Protein AF-A0A7V9CB40-F1 (afdb_monomer_lite)

Secondary structure (DSSP, 8-state):
-------SSHHHHHHHHHHHHSTT-SEEEEEE-TT-SS-HHHHHTTSPTT-EEEEEE---SS-SEEEEE-

Foldseek 3Di:
DDDQQDDDDLLVSLLSVQCVQAVPFQEKEKEAAQPQPDDPVSSVVSHDPNYHYRYHDNNHPPDGIDIHTD

pLDDT: mean 93.98, std 6.57, range [54.28, 98.44]

Sequence (70 aa):
GDELLASGEPRDALAAAIERLAAGAEVLTCIAGSDAPLERGAVEGLVPDGVELDYHDGGQPAWWWLLCAE

Structure (mmCIF, N/CA/C/O backbone):
data_AF-A0A7V9CB40-F1
#
_entry.id   AF-A0A7V9CB40-F1
#
loop_
_atom_site.group_PDB
_atom_site.id
_atom_site.type_symbol
_atom_site.label_atom_id
_atom_site.label_alt_id
_atom_site.label_comp_id
_atom_site.label_asym_id
_atom_site.label_entity_id
_atom_site.label_seq_id
_atom_site.pdbx_PDB_ins_code
_atom_site.Cartn_x
_atom_site.Cartn_y
_atom_site.Cartn_z
_atom_site.occupancy
_atom_site.B_iso_or_equiv
_atom_site.auth_seq_id
_atom_site.auth_comp_id
_atom_site.auth_asym_id
_atom_site.auth_atom_id
_atom_site.pdbx_PDB_model_num
ATOM 1 N N . GLY A 1 1 ? 13.845 4.587 11.666 1.00 54.28 1 GLY A N 1
ATOM 2 C CA . GLY A 1 1 ? 14.048 3.329 12.397 1.00 54.28 1 GLY A CA 1
ATOM 3 C C . GLY A 1 1 ? 13.754 2.243 11.407 1.00 54.28 1 GLY A C 1
ATOM 4 O O . GLY A 1 1 ? 12.701 2.322 10.793 1.00 54.28 1 GLY A O 1
ATOM 5 N N . ASP A 1 2 ? 14.690 1.326 11.199 1.00 71.56 2 ASP A N 1
ATOM 6 C CA . ASP A 1 2 ? 14.565 0.302 10.162 1.00 71.56 2 ASP A CA 1
ATOM 7 C C . ASP A 1 2 ? 13.990 -0.962 10.801 1.00 71.56 2 ASP A C 1
ATOM 9 O O . ASP A 1 2 ? 14.716 -1.788 11.352 1.00 71.56 2 ASP A O 1
ATOM 13 N N . GLU A 1 3 ? 12.662 -1.060 10.801 1.00 84.12 3 GLU A N 1
ATOM 14 C CA . GLU A 1 3 ? 11.929 -2.249 11.232 1.00 84.12 3 GLU A CA 1
ATOM 15 C C . GLU A 1 3 ? 11.460 -3.018 9.993 1.00 84.12 3 GLU A C 1
ATOM 17 O O . GLU A 1 3 ? 10.798 -2.463 9.115 1.00 84.12 3 GLU A O 1
ATOM 22 N N . LEU A 1 4 ? 11.822 -4.300 9.906 1.00 84.88 4 LEU A N 1
ATOM 23 C CA . LEU A 1 4 ? 11.354 -5.186 8.844 1.00 84.88 4 LEU A CA 1
ATOM 24 C C . LEU A 1 4 ? 10.021 -5.811 9.264 1.00 84.88 4 LEU A C 1
ATOM 26 O O . LEU A 1 4 ? 10.000 -6.687 10.125 1.00 84.88 4 LEU A O 1
ATOM 30 N N . LEU A 1 5 ? 8.927 -5.378 8.635 1.00 84.62 5 LEU A N 1
ATOM 31 C CA . LEU A 1 5 ? 7.580 -5.891 8.914 1.00 84.62 5 LEU A CA 1
ATOM 32 C C . LEU A 1 5 ? 7.301 -7.232 8.219 1.00 84.62 5 LEU A C 1
ATOM 34 O O . LEU A 1 5 ? 6.688 -8.116 8.809 1.00 84.62 5 LEU A O 1
ATOM 38 N N . ALA A 1 6 ? 7.762 -7.392 6.977 1.00 86.00 6 ALA A N 1
ATOM 39 C CA . ALA A 1 6 ? 7.582 -8.603 6.183 1.00 86.00 6 ALA A CA 1
ATOM 40 C C . ALA A 1 6 ? 8.610 -8.674 5.043 1.00 86.00 6 ALA A C 1
ATOM 42 O O . ALA A 1 6 ? 9.110 -7.650 4.575 1.00 86.00 6 ALA A O 1
ATOM 43 N N . SER A 1 7 ? 8.921 -9.886 4.583 1.00 85.44 7 SER A N 1
ATOM 44 C CA . SER A 1 7 ? 9.772 -10.142 3.416 1.00 85.44 7 SER A CA 1
ATOM 45 C C . SER A 1 7 ? 9.212 -11.305 2.593 1.00 85.44 7 SER A C 1
ATOM 47 O O . SER A 1 7 ? 8.623 -12.230 3.149 1.00 85.44 7 SER A O 1
ATOM 49 N N . GLY A 1 8 ? 9.380 -11.258 1.268 1.00 91.94 8 GLY A N 1
ATOM 50 C CA . GLY A 1 8 ? 8.832 -12.258 0.348 1.00 91.94 8 GLY A CA 1
ATOM 51 C C . GLY A 1 8 ? 8.073 -11.620 -0.811 1.00 91.94 8 GLY A C 1
ATOM 52 O O . GLY A 1 8 ? 8.506 -10.595 -1.341 1.00 91.94 8 GLY A O 1
ATOM 53 N N . GLU A 1 9 ? 6.958 -12.237 -1.202 1.00 95.56 9 GLU A N 1
ATOM 54 C CA . GLU A 1 9 ? 6.126 -11.759 -2.305 1.00 95.56 9 GLU A CA 1
ATOM 55 C C . GLU A 1 9 ? 5.598 -10.337 -2.033 1.00 95.56 9 GLU A C 1
ATOM 57 O O . GLU A 1 9 ? 5.124 -10.061 -0.925 1.00 95.56 9 GLU A O 1
ATOM 62 N N . PRO A 1 10 ? 5.627 -9.423 -3.023 1.00 95.31 10 PRO A N 1
ATOM 63 C CA . PRO A 1 10 ? 5.243 -8.025 -2.817 1.00 95.31 10 PRO A CA 1
ATOM 64 C C . PRO A 1 10 ? 3.830 -7.843 -2.259 1.00 95.31 10 PRO A C 1
ATOM 66 O O . PRO A 1 10 ? 3.605 -6.952 -1.445 1.00 95.31 10 PRO A O 1
ATOM 69 N N . ARG A 1 11 ? 2.885 -8.699 -2.674 1.00 96.19 11 ARG A N 1
ATOM 70 C CA . ARG A 1 11 ? 1.502 -8.685 -2.176 1.00 96.19 11 ARG A CA 1
ATOM 71 C C . ARG A 1 11 ? 1.432 -8.961 -0.683 1.00 96.19 11 ARG A C 1
ATOM 73 O O . ARG A 1 11 ? 0.771 -8.212 0.028 1.00 96.19 11 ARG A O 1
ATOM 80 N N . ASP A 1 12 ? 2.119 -9.998 -0.223 1.00 95.81 12 ASP A N 1
ATOM 81 C CA . ASP A 1 12 ? 2.084 -10.415 1.177 1.00 95.81 12 ASP A CA 1
ATOM 82 C C . ASP A 1 12 ? 2.804 -9.391 2.060 1.00 95.81 12 ASP A C 1
ATOM 84 O O . ASP A 1 12 ? 2.319 -9.033 3.133 1.00 95.81 12 ASP A O 1
ATOM 88 N N . ALA A 1 13 ? 3.927 -8.854 1.571 1.00 95.38 13 ALA A N 1
ATOM 89 C CA . ALA A 1 13 ? 4.659 -7.805 2.269 1.00 95.38 13 ALA A CA 1
ATOM 90 C C . ALA A 1 13 ? 3.840 -6.510 2.397 1.00 95.38 13 ALA A C 1
ATOM 92 O O . ALA A 1 13 ? 3.806 -5.906 3.471 1.00 95.38 13 ALA A O 1
ATOM 93 N N . LEU A 1 14 ? 3.149 -6.100 1.326 1.00 96.69 14 LEU A N 1
ATOM 94 C CA . LEU A 1 14 ? 2.271 -4.933 1.353 1.00 96.69 14 LEU A CA 1
ATOM 95 C C . LEU A 1 14 ? 1.068 -5.157 2.276 1.00 96.69 14 LEU A C 1
ATOM 97 O O . LEU A 1 14 ? 0.749 -4.273 3.065 1.00 96.69 14 LEU A O 1
ATOM 101 N N . ALA A 1 15 ? 0.438 -6.333 2.217 1.00 96.81 15 ALA A N 1
ATOM 102 C CA . ALA A 1 15 ? -0.691 -6.677 3.076 1.00 96.81 15 ALA A CA 1
ATOM 103 C C . ALA A 1 15 ? -0.323 -6.562 4.563 1.00 96.81 15 ALA A C 1
ATOM 105 O O . ALA A 1 15 ? -1.028 -5.901 5.318 1.00 96.81 15 ALA A O 1
ATOM 106 N N . ALA A 1 16 ? 0.825 -7.119 4.961 1.00 95.81 16 ALA A N 1
ATOM 107 C CA . ALA A 1 16 ? 1.311 -7.036 6.338 1.00 95.81 16 ALA A CA 1
ATOM 108 C C . ALA A 1 16 ? 1.602 -5.589 6.779 1.00 95.81 16 ALA A C 1
ATOM 110 O O . ALA A 1 16 ? 1.315 -5.210 7.916 1.00 95.81 16 ALA A O 1
ATOM 111 N N . ALA A 1 17 ? 2.158 -4.762 5.887 1.00 95.62 17 ALA A N 1
ATOM 112 C CA . ALA A 1 17 ? 2.398 -3.351 6.176 1.00 95.62 17 ALA A CA 1
ATOM 113 C C . ALA A 1 17 ? 1.085 -2.568 6.340 1.00 95.62 17 ALA A C 1
ATOM 115 O O . ALA A 1 17 ? 0.954 -1.793 7.287 1.00 95.62 17 ALA A O 1
ATOM 116 N N . ILE A 1 18 ? 0.109 -2.796 5.456 1.00 97.00 18 ILE A N 1
ATOM 117 C CA . ILE A 1 18 ? -1.213 -2.164 5.508 1.00 97.00 18 ILE A CA 1
ATOM 118 C C . ILE A 1 18 ? -1.956 -2.574 6.777 1.00 97.00 18 ILE A C 1
ATOM 120 O O . ILE A 1 18 ? -2.411 -1.699 7.504 1.00 97.00 18 ILE A O 1
ATOM 124 N N . GLU A 1 19 ? -2.026 -3.869 7.091 1.00 95.31 19 GLU A N 1
ATOM 125 C CA . GLU A 1 19 ? -2.683 -4.365 8.306 1.00 95.31 19 GLU A CA 1
ATOM 126 C C . GLU A 1 19 ? -2.096 -3.706 9.558 1.00 95.31 19 GLU A C 1
ATOM 128 O O . GLU A 1 19 ? -2.824 -3.294 10.461 1.00 95.31 19 GLU A O 1
ATOM 133 N N . ARG A 1 20 ? -0.768 -3.547 9.599 1.00 94.44 20 ARG A N 1
ATOM 134 C CA . ARG A 1 20 ? -0.085 -2.935 10.736 1.00 94.44 20 ARG A CA 1
ATOM 135 C C . ARG A 1 20 ? -0.328 -1.431 10.850 1.00 94.44 20 ARG A C 1
ATOM 137 O O . ARG A 1 20 ? -0.489 -0.952 11.974 1.00 94.44 20 ARG A O 1
ATOM 144 N N . LEU A 1 21 ? -0.277 -0.703 9.733 1.00 95.19 21 LEU A N 1
ATOM 145 C CA . LEU A 1 21 ? -0.399 0.759 9.693 1.00 95.19 21 LEU A CA 1
ATOM 146 C C . LEU A 1 21 ? -1.848 1.220 9.841 1.00 95.19 21 LEU A C 1
ATOM 148 O O . LEU A 1 21 ? -2.108 2.170 10.567 1.00 95.19 21 LEU A O 1
ATOM 152 N N . ALA A 1 22 ? -2.780 0.532 9.187 1.00 96.19 22 ALA A N 1
ATOM 153 C CA . ALA A 1 22 ? -4.190 0.895 9.159 1.00 96.19 22 ALA A CA 1
ATOM 154 C C . ALA A 1 22 ? -4.959 0.432 10.412 1.00 96.19 22 ALA A C 1
ATOM 156 O O . ALA A 1 22 ? -6.148 0.711 10.549 1.00 96.19 22 ALA A O 1
ATOM 157 N N . ALA A 1 23 ? -4.309 -0.289 11.334 1.00 93.69 23 ALA A N 1
ATOM 158 C CA . ALA A 1 23 ? -4.928 -0.760 12.567 1.00 93.69 23 ALA A CA 1
ATOM 159 C C . ALA A 1 23 ? -5.416 0.414 13.436 1.00 93.69 23 ALA A C 1
ATOM 161 O O . ALA A 1 23 ? -4.644 1.010 14.188 1.00 93.69 23 ALA A O 1
ATOM 162 N N . GLY A 1 24 ? -6.720 0.694 13.364 1.00 93.31 24 GLY A N 1
ATOM 163 C CA . GLY A 1 24 ? -7.364 1.798 14.080 1.00 93.3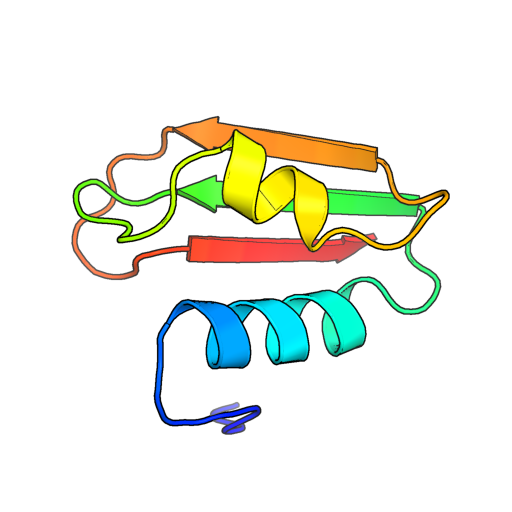1 24 GLY A CA 1
ATOM 164 C C . GLY A 1 24 ? -7.249 3.159 13.390 1.00 93.31 24 GLY A C 1
ATOM 165 O O . GLY A 1 24 ? -7.577 4.154 14.029 1.00 93.31 24 GLY A O 1
ATOM 166 N N . ALA A 1 25 ? -6.794 3.193 12.137 1.00 97.19 25 ALA A N 1
ATOM 167 C CA . ALA A 1 25 ? -6.791 4.385 11.297 1.00 97.19 25 ALA A CA 1
ATOM 168 C C . ALA A 1 25 ? -8.153 4.570 10.612 1.00 97.19 25 ALA A C 1
ATOM 170 O O . ALA A 1 25 ? -8.863 3.596 10.363 1.00 97.19 25 ALA A O 1
ATOM 171 N N . GLU A 1 26 ? -8.500 5.808 10.281 1.00 97.44 26 GLU A N 1
ATOM 172 C CA . GLU A 1 26 ? -9.661 6.139 9.449 1.00 97.44 26 GLU A CA 1
ATOM 173 C C . GLU A 1 26 ? -9.269 6.226 7.970 1.00 97.44 26 GLU A C 1
ATOM 175 O O . GLU A 1 26 ? -10.051 5.842 7.099 1.00 97.44 26 GLU A O 1
ATOM 180 N N . VAL A 1 27 ? -8.042 6.674 7.684 1.00 97.94 27 VAL A N 1
ATOM 181 C CA . VAL A 1 27 ? -7.531 6.852 6.320 1.00 97.94 27 VAL A CA 1
ATOM 182 C C . VAL A 1 27 ? -6.153 6.212 6.179 1.00 97.94 27 VAL A C 1
ATOM 184 O O . VAL A 1 27 ? -5.281 6.358 7.035 1.00 97.94 27 VAL A O 1
ATOM 187 N N . LEU A 1 28 ? -5.938 5.526 5.058 1.00 98.44 28 LEU A N 1
ATOM 188 C CA . LEU A 1 28 ? -4.634 5.084 4.584 1.00 98.44 28 LEU A CA 1
ATOM 189 C C . LEU A 1 28 ? -4.297 5.842 3.297 1.00 98.44 28 LEU A C 1
ATOM 191 O O . LEU A 1 28 ? -4.925 5.637 2.261 1.00 98.44 28 LEU A O 1
ATOM 195 N N . THR A 1 29 ? -3.259 6.669 3.325 1.00 98.31 29 THR A N 1
ATOM 196 C CA . THR A 1 29 ? -2.687 7.265 2.116 1.00 98.31 29 THR A CA 1
ATOM 197 C C . THR A 1 29 ? -1.669 6.311 1.501 1.00 98.31 29 THR A C 1
ATOM 199 O O . THR A 1 29 ? -0.730 5.870 2.172 1.00 98.31 29 THR A O 1
ATOM 202 N N . CYS A 1 30 ? -1.810 6.028 0.206 1.00 98.00 30 CYS A N 1
ATOM 203 C CA . CYS A 1 30 ? -0.872 5.219 -0.566 1.00 98.00 30 CYS A CA 1
ATOM 204 C C . CYS A 1 30 ? -0.358 6.000 -1.775 1.00 98.00 30 CYS A C 1
ATOM 206 O O . CYS A 1 30 ? -1.131 6.397 -2.642 1.00 98.00 30 CYS A O 1
ATOM 208 N N . ILE A 1 31 ? 0.956 6.191 -1.868 1.00 97.50 31 ILE A N 1
ATOM 209 C CA . ILE A 1 31 ? 1.591 6.794 -3.042 1.00 97.50 31 ILE A CA 1
ATOM 210 C C . ILE A 1 31 ? 2.364 5.708 -3.784 1.00 97.50 31 ILE A C 1
ATOM 212 O O . ILE A 1 31 ? 3.408 5.252 -3.310 1.00 97.50 31 ILE A O 1
ATOM 216 N N . ALA A 1 32 ? 1.876 5.305 -4.954 1.00 97.25 32 ALA A N 1
ATOM 217 C CA . ALA A 1 32 ? 2.497 4.268 -5.766 1.00 97.25 32 ALA A CA 1
ATOM 218 C C . ALA A 1 32 ? 3.644 4.805 -6.632 1.00 97.25 32 ALA A C 1
ATOM 220 O O . ALA A 1 32 ? 3.560 5.876 -7.237 1.00 97.25 32 ALA A O 1
ATOM 221 N N . GLY A 1 33 ? 4.735 4.047 -6.669 1.00 96.88 33 GLY A N 1
ATOM 222 C CA . GLY A 1 33 ? 5.908 4.309 -7.494 1.00 96.88 33 GLY A CA 1
ATOM 223 C C . GLY A 1 33 ? 5.727 3.804 -8.921 1.00 96.88 33 GLY A C 1
ATOM 224 O O . GLY A 1 33 ? 4.775 3.089 -9.225 1.00 96.88 33 GLY A O 1
ATOM 225 N N . SER A 1 34 ? 6.669 4.152 -9.798 1.00 93.31 34 SER A N 1
ATOM 226 C CA . SER A 1 34 ? 6.564 3.888 -11.245 1.00 93.31 34 SER A CA 1
ATOM 227 C C . SER A 1 34 ? 6.446 2.410 -11.609 1.00 93.31 34 SER A C 1
ATOM 229 O O . SER A 1 34 ? 5.767 2.072 -12.571 1.00 93.31 34 SER A O 1
ATOM 231 N N . ASP A 1 35 ? 7.099 1.545 -10.833 1.00 93.75 35 ASP A N 1
ATOM 232 C CA . ASP A 1 35 ? 7.198 0.106 -11.097 1.00 93.75 35 ASP A CA 1
ATOM 233 C C . ASP A 1 35 ? 6.549 -0.719 -9.975 1.00 93.75 35 ASP A C 1
ATOM 235 O O . ASP A 1 35 ? 6.989 -1.831 -9.675 1.00 93.75 35 ASP A O 1
ATOM 239 N N . ALA A 1 36 ? 5.540 -0.157 -9.298 1.00 95.19 36 ALA A N 1
ATOM 240 C CA . ALA A 1 36 ? 4.803 -0.874 -8.266 1.00 95.19 36 ALA A CA 1
ATOM 241 C C . ALA A 1 36 ? 4.165 -2.149 -8.863 1.00 95.19 36 ALA A C 1
ATOM 243 O O . ALA A 1 36 ? 3.402 -2.060 -9.826 1.00 95.19 36 ALA A O 1
ATOM 244 N N . PRO A 1 37 ? 4.444 -3.347 -8.315 1.00 95.62 37 PRO A N 1
ATOM 245 C CA . PRO A 1 37 ? 4.038 -4.611 -8.935 1.00 95.62 37 PRO A CA 1
ATOM 246 C C . PRO A 1 37 ? 2.550 -4.947 -8.748 1.00 95.62 37 PRO A C 1
ATOM 248 O O . PRO A 1 37 ? 2.085 -5.965 -9.258 1.00 95.62 37 PRO A O 1
ATOM 251 N N . LEU A 1 38 ? 1.806 -4.127 -8.002 1.00 96.56 38 LEU A N 1
ATOM 252 C CA . LEU A 1 38 ? 0.372 -4.286 -7.774 1.00 96.56 38 LEU A CA 1
ATOM 253 C C . LEU A 1 38 ? -0.354 -3.056 -8.294 1.00 96.56 38 LEU A C 1
ATOM 255 O O . LEU A 1 38 ? 0.032 -1.925 -8.003 1.00 96.56 38 LEU A O 1
ATOM 259 N N . GLU A 1 39 ? -1.432 -3.300 -9.026 1.00 95.50 39 GLU A N 1
ATOM 260 C CA . GLU A 1 39 ? -2.349 -2.257 -9.462 1.00 95.50 39 GLU A CA 1
ATOM 261 C C . GLU A 1 39 ? -3.212 -1.738 -8.304 1.00 95.50 39 GLU A C 1
ATOM 263 O O . GLU A 1 39 ? -3.413 -2.426 -7.300 1.00 95.50 39 GLU A O 1
ATOM 268 N N . ARG A 1 40 ? -3.789 -0.543 -8.475 1.00 96.19 40 ARG A N 1
ATOM 269 C CA . ARG A 1 40 ? -4.644 0.119 -7.477 1.00 96.19 40 ARG A CA 1
ATOM 270 C C . ARG A 1 40 ? -5.716 -0.807 -6.895 1.00 96.19 40 ARG A C 1
ATOM 272 O O . ARG A 1 40 ? -5.817 -0.903 -5.680 1.00 96.19 40 ARG A O 1
ATOM 279 N N . GLY A 1 41 ? -6.459 -1.533 -7.732 1.00 97.19 41 GLY A N 1
ATOM 280 C CA . GLY A 1 41 ? -7.524 -2.429 -7.260 1.00 97.19 41 GLY A CA 1
ATOM 281 C C . GLY A 1 41 ? -7.010 -3.578 -6.385 1.00 97.19 41 GLY A C 1
ATOM 282 O O . GLY A 1 41 ? -7.689 -4.022 -5.461 1.00 97.19 41 GLY A O 1
ATOM 283 N N . ALA A 1 42 ? -5.777 -4.036 -6.625 1.00 97.44 42 ALA A N 1
ATOM 284 C CA . ALA A 1 42 ? -5.141 -5.020 -5.764 1.00 97.44 42 ALA A CA 1
ATOM 285 C C . ALA A 1 42 ? -4.742 -4.417 -4.411 1.00 97.44 42 ALA A C 1
ATOM 287 O O . ALA A 1 42 ? -4.828 -5.138 -3.424 1.00 97.44 42 ALA A O 1
ATOM 288 N N . VAL A 1 43 ? -4.339 -3.141 -4.364 1.00 97.38 43 VAL A N 1
ATOM 289 C CA . VAL A 1 43 ? -4.056 -2.409 -3.117 1.00 97.38 43 VAL A CA 1
ATOM 290 C C . VAL A 1 43 ? -5.345 -2.130 -2.344 1.00 97.38 43 VAL A C 1
ATOM 292 O O . VAL A 1 43 ? -5.395 -2.429 -1.158 1.00 97.38 43 VAL A O 1
ATOM 295 N N . GLU A 1 44 ? -6.401 -1.655 -3.011 1.00 97.31 44 GLU A N 1
ATOM 296 C CA . GLU A 1 44 ? -7.740 -1.458 -2.431 1.00 97.31 44 GLU A CA 1
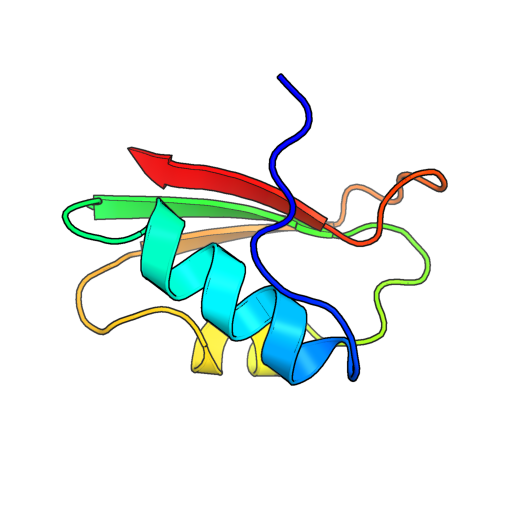ATOM 297 C C . GLU A 1 44 ? -8.249 -2.727 -1.745 1.00 97.31 44 GLU A C 1
ATOM 299 O O . GLU A 1 44 ? -8.693 -2.676 -0.605 1.00 97.31 44 GLU A O 1
ATOM 304 N N . GLY A 1 45 ? -8.100 -3.888 -2.389 1.00 97.69 45 GLY A N 1
ATOM 305 C CA . GLY A 1 45 ? -8.502 -5.170 -1.808 1.00 97.69 45 GLY A CA 1
ATOM 306 C C . GLY A 1 45 ? -7.661 -5.652 -0.616 1.00 97.69 45 GLY A C 1
ATOM 307 O O . GLY A 1 45 ? -7.976 -6.703 -0.061 1.00 97.69 45 GLY A O 1
ATOM 308 N N . LEU A 1 46 ? -6.581 -4.952 -0.252 1.00 97.56 46 LEU A N 1
ATOM 309 C CA . LEU A 1 46 ? -5.792 -5.219 0.958 1.00 97.56 46 LEU A CA 1
ATOM 310 C C . LEU A 1 46 ? -6.150 -4.276 2.115 1.00 97.56 46 LEU A C 1
ATOM 312 O O . LEU A 1 46 ? -5.723 -4.526 3.241 1.00 97.56 46 LEU A O 1
ATOM 316 N N . VAL A 1 47 ? -6.890 -3.195 1.853 1.00 97.50 47 VAL A N 1
ATOM 317 C CA . VAL A 1 47 ? -7.257 -2.211 2.875 1.00 97.50 47 VAL A CA 1
ATOM 318 C C . VAL A 1 47 ? -8.360 -2.789 3.769 1.00 97.50 47 VAL A C 1
ATOM 320 O O . VAL A 1 47 ? -9.335 -3.330 3.243 1.00 97.50 47 VAL A O 1
ATOM 323 N N . PRO A 1 48 ? -8.228 -2.716 5.109 1.00 95.88 48 PRO A N 1
ATOM 324 C CA . PRO A 1 48 ? -9.259 -3.202 6.018 1.00 95.88 48 PRO A CA 1
ATOM 325 C C . PRO A 1 48 ? -10.596 -2.479 5.835 1.00 95.88 48 PRO A C 1
ATOM 327 O O . PRO A 1 48 ? -10.639 -1.286 5.530 1.00 95.88 48 PRO A O 1
ATOM 330 N N . ASP A 1 49 ? -11.692 -3.187 6.107 1.00 95.06 49 ASP A N 1
ATOM 331 C CA . ASP A 1 49 ? -13.027 -2.591 6.104 1.00 95.06 49 ASP A CA 1
ATOM 332 C C . ASP A 1 49 ? -13.099 -1.391 7.062 1.00 95.06 49 ASP A C 1
ATOM 334 O O . ASP A 1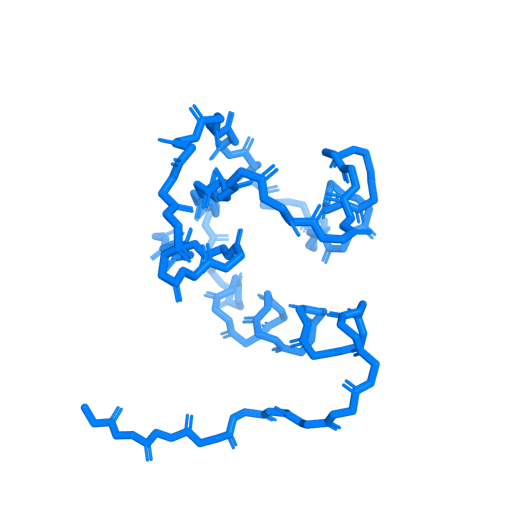 49 ? -12.684 -1.471 8.220 1.00 95.06 49 ASP A O 1
ATOM 338 N N . GLY A 1 50 ? -13.683 -0.290 6.588 1.00 94.81 50 GLY A N 1
ATOM 339 C CA . GLY A 1 50 ? -13.851 0.938 7.370 1.00 94.81 50 GLY A CA 1
ATOM 340 C C . GLY A 1 50 ? -12.671 1.909 7.315 1.00 94.81 50 GLY A C 1
ATOM 341 O O . GLY A 1 50 ? -12.798 2.992 7.875 1.00 94.81 50 GLY A O 1
ATOM 342 N N . VAL A 1 51 ? -11.585 1.561 6.617 1.00 97.88 51 VAL A N 1
ATOM 343 C CA . VAL A 1 51 ? -10.473 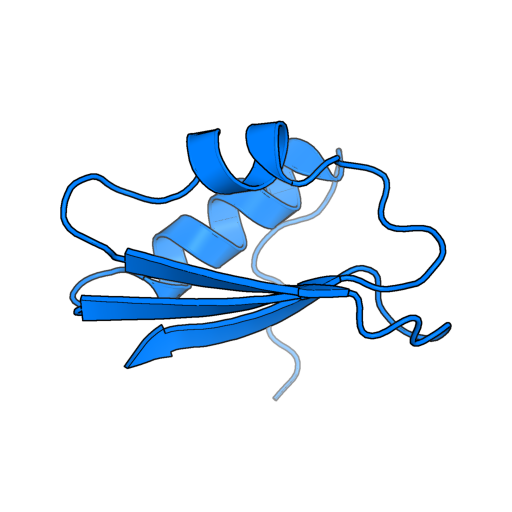2.475 6.322 1.00 97.88 51 VAL A CA 1
ATOM 344 C C . VAL A 1 51 ? -10.617 3.003 4.895 1.00 97.88 51 VAL A C 1
ATOM 346 O O . VAL A 1 51 ? -10.745 2.228 3.947 1.00 97.88 51 VAL A O 1
ATOM 349 N N . GLU A 1 52 ? -10.598 4.323 4.723 1.00 97.94 52 GLU A N 1
ATOM 350 C CA . GLU A 1 52 ? -10.604 4.955 3.403 1.00 97.94 52 GLU A CA 1
ATOM 351 C C . GLU A 1 52 ? -9.205 4.906 2.772 1.00 97.94 52 GLU A C 1
ATOM 353 O O . GLU A 1 52 ? -8.209 5.225 3.419 1.00 97.94 52 GLU A O 1
ATOM 358 N N . LEU A 1 53 ? -9.118 4.524 1.495 1.00 98.19 53 LEU A N 1
ATOM 359 C CA . LEU A 1 53 ? -7.865 4.573 0.742 1.00 98.19 53 LEU A CA 1
ATOM 360 C C . LEU A 1 53 ? -7.761 5.874 -0.062 1.00 98.19 53 LEU A C 1
ATOM 362 O O . LEU A 1 53 ? -8.453 6.041 -1.067 1.00 98.19 5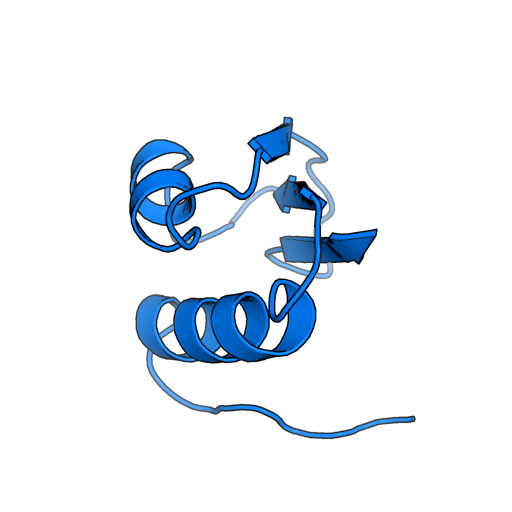3 LEU A O 1
ATOM 366 N N . ASP A 1 54 ? -6.804 6.725 0.300 1.00 98.12 54 ASP A N 1
ATOM 367 C CA . ASP A 1 54 ? -6.389 7.873 -0.508 1.00 98.12 54 ASP A CA 1
ATOM 368 C C . ASP A 1 54 ? -5.161 7.502 -1.358 1.00 98.12 54 ASP A C 1
ATOM 370 O O . ASP A 1 54 ? -4.016 7.528 -0.895 1.00 98.12 54 ASP A O 1
ATOM 374 N N . TYR A 1 55 ? -5.394 7.074 -2.603 1.00 98.12 55 TYR A N 1
ATOM 375 C CA . TYR A 1 55 ? -4.339 6.550 -3.478 1.00 98.12 55 TYR A CA 1
ATOM 376 C C . TYR A 1 55 ? -3.922 7.541 -4.568 1.00 98.12 55 TYR A C 1
ATOM 378 O O . TYR A 1 55 ? -4.732 7.954 -5.411 1.00 98.12 55 TYR A O 1
ATOM 386 N N . HIS A 1 56 ? -2.608 7.762 -4.655 1.00 97.62 56 HIS A N 1
ATOM 387 C CA . HIS A 1 56 ? -1.932 8.636 -5.613 1.00 97.62 56 HIS A CA 1
ATOM 388 C C . HIS A 1 56 ? -0.917 7.878 -6.469 1.00 97.62 56 HIS A C 1
ATOM 390 O O . HIS A 1 56 ? -0.148 7.052 -5.977 1.00 97.62 56 HIS A O 1
ATOM 396 N N . ASP A 1 57 ? -0.843 8.234 -7.747 1.00 95.00 57 ASP A N 1
ATOM 397 C CA . ASP A 1 57 ? 0.228 7.802 -8.644 1.00 95.00 57 ASP A CA 1
ATOM 398 C C . ASP A 1 57 ? 1.407 8.785 -8.517 1.00 95.00 57 ASP A C 1
ATOM 400 O O . ASP A 1 57 ? 1.397 9.869 -9.101 1.00 95.00 57 ASP A O 1
ATOM 404 N N . GLY A 1 58 ? 2.404 8.442 -7.695 1.00 93.31 58 GLY A N 1
ATOM 405 C CA . GLY A 1 58 ? 3.534 9.324 -7.373 1.00 93.31 58 GLY A CA 1
ATOM 406 C C . GLY A 1 58 ? 4.735 9.192 -8.307 1.00 93.31 58 GLY A C 1
ATOM 407 O O . GLY A 1 58 ? 5.503 10.142 -8.461 1.00 93.31 58 GLY A O 1
ATOM 408 N N . GLY A 1 59 ? 4.911 8.032 -8.951 1.00 92.19 59 GLY A N 1
ATOM 409 C CA . GLY A 1 59 ? 5.966 7.820 -9.950 1.00 92.19 59 GLY A CA 1
ATOM 410 C C . GLY A 1 59 ? 7.395 7.897 -9.392 1.00 92.19 59 GLY A C 1
ATOM 411 O O . GLY A 1 59 ? 8.356 8.111 -10.136 1.00 92.19 59 GLY A O 1
ATOM 412 N N . GLN A 1 60 ? 7.574 7.762 -8.075 1.00 91.94 60 GLN A N 1
ATOM 413 C CA . GLN A 1 60 ? 8.908 7.710 -7.485 1.00 91.94 60 GLN A CA 1
ATOM 414 C C . GLN A 1 60 ? 9.643 6.407 -7.874 1.00 91.94 60 GLN A C 1
ATOM 416 O O . GLN A 1 60 ? 9.023 5.342 -7.899 1.00 91.94 60 GLN A O 1
ATOM 421 N N . PRO A 1 61 ? 10.968 6.453 -8.131 1.00 87.06 61 PRO A N 1
ATOM 422 C CA . PRO A 1 61 ? 11.735 5.279 -8.563 1.00 87.06 61 PRO A CA 1
ATOM 423 C C . PRO A 1 61 ? 12.324 4.457 -7.406 1.00 87.06 61 PRO A C 1
ATOM 425 O O . PRO A 1 61 ? 12.753 3.327 -7.608 1.00 87.06 61 PRO A O 1
ATOM 428 N N . ALA A 1 62 ? 12.417 5.033 -6.203 1.00 87.00 62 ALA A N 1
ATOM 429 C CA . ALA A 1 62 ? 13.158 4.430 -5.092 1.00 87.00 62 ALA A CA 1
ATOM 430 C C . ALA A 1 62 ? 12.339 3.413 -4.280 1.00 87.00 62 ALA A C 1
ATOM 432 O O . ALA A 1 62 ? 12.921 2.551 -3.629 1.00 87.00 62 ALA A O 1
ATOM 433 N N . TRP A 1 63 ? 11.008 3.522 -4.307 1.00 90.38 63 TRP A N 1
ATOM 434 C CA . TRP A 1 63 ? 10.097 2.718 -3.494 1.00 90.38 63 TRP A CA 1
ATOM 435 C C . TRP A 1 63 ? 8.813 2.433 -4.266 1.00 90.38 63 TRP A C 1
ATOM 437 O O . TRP A 1 63 ? 8.268 3.335 -4.904 1.00 90.38 63 TRP A O 1
ATOM 447 N N . TRP A 1 64 ? 8.298 1.206 -4.163 1.00 95.25 64 TRP A N 1
ATOM 448 C CA . TRP A 1 64 ? 7.023 0.841 -4.787 1.00 95.25 64 TRP A CA 1
ATOM 449 C C . TRP A 1 64 ? 5.827 1.530 -4.137 1.00 95.25 64 TRP A C 1
ATOM 451 O O . TRP A 1 64 ? 4.936 1.962 -4.856 1.00 95.25 64 TRP A O 1
ATOM 461 N N . TRP A 1 65 ? 5.819 1.688 -2.812 1.00 96.00 65 TRP A N 1
ATOM 462 C CA . TRP A 1 65 ? 4.746 2.380 -2.099 1.00 96.00 65 TRP A CA 1
ATOM 463 C C . TRP A 1 65 ? 5.305 3.210 -0.953 1.00 96.00 65 TRP A C 1
ATOM 465 O O . TRP A 1 65 ? 6.206 2.771 -0.238 1.00 96.00 65 TRP A O 1
ATOM 475 N N . LEU A 1 66 ? 4.735 4.393 -0.767 1.00 96.06 66 LEU A N 1
ATOM 476 C CA . LEU A 1 66 ? 4.845 5.158 0.469 1.00 96.06 66 LEU A CA 1
ATOM 477 C C . LEU A 1 66 ? 3.475 5.129 1.140 1.00 96.06 66 LEU A C 1
ATOM 479 O O . LEU A 1 66 ? 2.476 5.448 0.494 1.00 96.06 66 LEU A O 1
ATOM 483 N N . LEU A 1 67 ? 3.438 4.714 2.404 1.00 96.25 67 LEU A N 1
ATOM 484 C CA . LEU A 1 67 ? 2.207 4.537 3.166 1.00 96.25 67 LEU A CA 1
ATOM 485 C C . LEU A 1 67 ? 2.202 5.460 4.382 1.00 96.25 67 LEU A C 1
ATOM 487 O O . LEU A 1 67 ? 3.213 5.585 5.075 1.00 96.25 67 LEU A O 1
ATOM 491 N N . CYS A 1 68 ? 1.053 6.06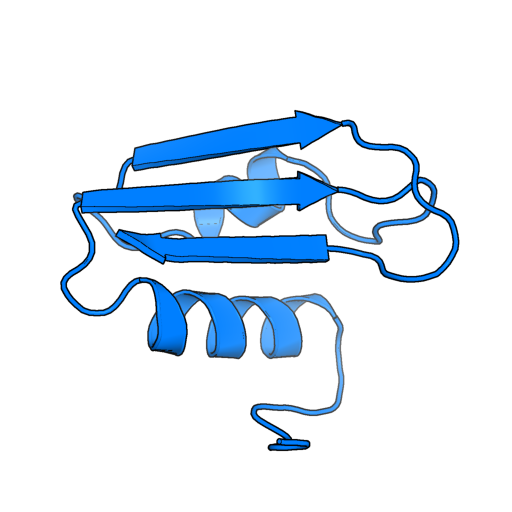9 4.644 1.00 96.75 68 CYS A N 1
ATOM 492 C CA . CYS A 1 68 ? 0.777 6.852 5.842 1.00 96.75 68 CYS A CA 1
ATOM 493 C C . CYS A 1 68 ? -0.645 6.535 6.302 1.00 96.75 68 CYS A C 1
ATOM 495 O O . CYS A 1 68 ? -1.515 6.351 5.458 1.00 96.75 68 CYS A O 1
ATOM 497 N N . ALA A 1 69 ? -0.874 6.458 7.608 1.00 96.81 69 ALA A N 1
ATOM 498 C CA . ALA A 1 69 ? -2.192 6.202 8.172 1.00 96.81 69 ALA A CA 1
ATOM 499 C C . ALA A 1 69 ? -2.469 7.196 9.305 1.00 96.81 69 ALA A C 1
ATOM 501 O O . ALA A 1 69 ? -1.532 7.560 10.026 1.00 96.81 69 ALA A O 1
ATOM 502 N N . GLU A 1 70 ? -3.722 7.630 9.431 1.00 93.00 70 GLU A N 1
ATOM 503 C CA . GLU A 1 70 ? -4.197 8.594 10.437 1.00 93.00 70 GLU A CA 1
ATOM 504 C C . GLU A 1 70 ? -5.478 8.144 11.136 1.00 93.00 70 GLU A C 1
ATOM 506 O O . GLU A 1 70 ? -6.327 7.502 10.475 1.00 93.00 70 GLU A O 1
#

Radius of gyration: 11.32 Å; chains: 1; bounding box: 28×22×25 Å

=== Feature glossary ===
A reading guide for the features in this record.

Start from the sequence.

  · Sequence gives the chain of amino acids in standard one-letter code (A=alanine, C=cysteine, …, Y=tyrosine), read N→C. It is the only feature that is directly encoded by the gene; all structural features are derived from the folded form of this sequence.

Fold it, and you get atomic coordinates and the backbone conformation that goes with them.

  · Structure coordinates are given as an mmCIF _atom_site loop: one row per atom with element, residue name, chain id, sequence number, and x/y/z position in Å. Only the four main-chain atoms per residue are included here; side chains are omitted to keep the record compact.

  · Backbone dihedral angles. Every residue except chain termini has a φ (preceding-C → N → Cα → C) and a ψ (N → Cα → C → next-N). They are reported in degrees following the IUPAC sign convention. Secondary structure is essentially a statement about which (φ, ψ) basin each residue occupies.

  · Eight-state secondary structure (DSSP): H is the canonical α-helix, G the tighter 3₁₀-helix, I the wider π-helix; E/B are β-structure, T and S are turns and bends, and '-' is everything else. DSSP derives these from the pattern of main-chain N–H···O=C hydrogen bonds, not from the sequence.

  · SS3 is a coarse helix/strand/coil call (letters a/b/c) made by the P-SEA algorithm from inter-Cα distances and dihedrals. It is less detailed than DSSP but needs only Cα positions.

Summarize the fold with a handful of shape descriptors and a per-residue structural alphabet.

  · Radius of gyration (Rg) is the root-mean-square distance of Cα atoms from their centroid — a single number for overall size and compactness. A globular domain of N residues has Rg ≈ 2.2·N^0.38 Å; an extended or disordered chain has a much larger Rg. The Cα contact count is the number of residue pairs whose Cα atoms are within 8 Å and are more than four positions apart in sequence — a standard proxy for tertiary packing density. The bounding box is the smallest axis-aligned box enclosing all Cα atoms.

  · 3Di is Foldseek's structural alphabet. Each residue is assigned one of twenty discrete states based on how its Cα sits relative to its spatial (not sequential) neighbors. Aligning 3Di strings finds structural homologs roughly as well as full 3D superposition, but orders of magnitude faster.

  · Solvent-accessible surface area (SASA) is the area in Å² traced out by the centre of a 1.4 Å probe sphere (a water molecule) rolled over the protein's van der Waals surface (Shrake–Rupley / Lee–Richards construction). Buried residues have near-zero SASA; fully exposed residues can exceed 200 Å². The total SASA scales roughly with the number of surface residues.

Ask how reliable the model is.

  · For AlphaFold models, the B-factor field carries pLDDT — the model's own estimate of local accuracy on a 0–100 scale. Regions with pLDDT<50 should be treated as essentially unmodeled; they often correspond to intrinsically disordered segments.

  · For experimental (PDB) structures, the B-factor (temperature factor) quantifies the positional spread of each atom in the crystal — a combination of thermal vibration and static disorder — in units of Å². High B-factors mark flexible loops or poorly resolved regions; low B-factors mark the rigid, well-ordered core.

  · Predicted Aligned Error (PAE) is an AlphaFold confidence matrix: entry (i, j) is the expected error in the position of residue j, in ångströms, when the prediction is superimposed on the true structure at residue i. Low PAE within a block of residues means that block is internally rigid and well-predicted; high PAE between two blocks means their relative placement is uncertain even if each block individually is confident.

Place it in context: what it resembles, what it is annotated as, and how it looks.

  · Structural nearest neighbors (via Foldseek easy-search vs the PDB). Reported per hit: target PDB id, E-value, and alignment TM-score. A TM-score above ~0.5 is the conventional threshold for 'same fold'.

  · Functional annotations link the protein to curated databases. InterPro entries identify conserved domains and families by matching the sequence against member-database signatures (Pfam, PROSITE, CDD, …). Gene Ontology (GO) terms describe molecular function, biological process, and cellular component in a controlled vocabulary. CATH places the structure in a hierarchical fold classification (Class/Architecture/Topology/Homologous-superfamily). The organism is the source species.

  · The contact map is a binary N×N matrix image: pixel (i, j) is dark where Cα_i and Cα_j are within 8 Å and |i−j|>4. Because the |i−j|>4 filter removes local helical contacts, off-diagonal stripes parallel to the main diagonal indicate parallel β-sheets; stripes perpendicular to it indicate antiparallel β-sheets. The Ramachandran plot scatters every residue's (φ, ψ) pair against the sterically allowed regions. The PAE heatmap renders the predicted-aligned-error matrix.

  · Six rendered views show the 3D structure from the faces of a cube — i.e. along ±x, ±y, ±z. Rendering representation is drawn randomly per protein from cartoon (secondary-structure ribbons), sticks (backbone bonds), or molecular surface; coloring is either N→C rainbow (blue at the N-terminus through red at the C-terminus) or one color per chain.